Protein AF-A0A7V5A9H5-F1 (afdb_monomer)

Solvent-accessible surface area (backbone atoms only — not comparable to full-atom values): 4250 Å² total; per-residue (Å²): 135,53,45,69,59,49,51,65,69,52,47,75,37,80,40,44,49,73,58,52,36,67,72,70,71,53,56,71,66,60,51,51,54,27,53,50,54,38,40,77,73,69,45,62,58,43,79,54,97,69,21,39,21,26,40,80,89,54,75,60,47,84,76,52,51,65,68,71,73,73,115

Foldseek 3Di:
DALLVLLLVFAEDFDFPVVSCVVVVDDPVRSVVSLVVCVVLVAQKDDDPGGIGGYPPGDRSVVVVVSVVPD

Radius of gyration: 11.2 Å; Cα contacts (8 Å, |Δi|>4): 75; chains: 1; bounding box: 25×24×30 Å

Secondary structure (DSSP, 8-state):
--HHHHHHHPPBS-EEHHHHHHHHT--HHHHHHHHHHHHHTT--EEEETTEEEEPTTPPPHHHHGGGTS--

Sequence (71 aa):
MGPEEILLLLREGLEPWPEILRRLRISRSELLGALRALQEEGFPVVVEEGGAGLLPGSPAPQFLLPRLKGK

pLDDT: mean 85.6, std 12.56, range [45.22, 96.06]

Nearest PDB structures (foldseek):
  6ep3-assembly1_A  TM=6.297E-01  e=8.161E-02  Listeria monocytogenes EGD-e
  3fms-assembly1_A-2  TM=5.716E-01  e=1.746E-01  Thermotoga maritima MSB8
  6wfq-assembly1_D  TM=5.304E-01  e=2.644E-01  Escherichia coli
  7xp0-assembly1_A-2  TM=5.260E-01  e=4.290E-01  Pseudomonas aeruginosa PAO1
  4p9f-assembly1_A  TM=5.241E-01  e=7.992E-01  Escherichia coli UMEA 3718-1

Mean predicted aligned error: 4.94 Å

Structure (mmCIF, N/CA/C/O backbone):
data_AF-A0A7V5A9H5-F1
#
_entry.id   AF-A0A7V5A9H5-F1
#
loop_
_atom_site.group_PDB
_atom_site.id
_atom_site.type_symbol
_atom_site.label_atom_id
_atom_site.label_alt_id
_atom_site.label_comp_id
_atom_site.label_asym_id
_atom_site.label_entity_id
_atom_site.label_seq_id
_atom_site.pdbx_PDB_ins_code
_atom_site.Cartn_x
_atom_site.Cartn_y
_atom_site.Cartn_z
_atom_site.occupancy
_atom_site.B_iso_or_equiv
_atom_site.auth_seq_id
_atom_site.auth_comp_id
_atom_site.auth_asym_id
_atom_site.auth_atom_id
_atom_site.pdbx_PDB_model_num
ATOM 1 N N . MET A 1 1 ? 5.440 13.233 -1.708 1.00 81.00 1 MET A N 1
ATOM 2 C CA . MET A 1 1 ? 4.114 12.603 -1.552 1.00 81.00 1 MET A CA 1
ATOM 3 C C . MET A 1 1 ? 4.031 12.061 -0.135 1.00 81.00 1 MET A C 1
ATOM 5 O O . MET A 1 1 ? 4.974 11.398 0.283 1.00 81.00 1 MET A O 1
ATOM 9 N N . GLY A 1 2 ? 2.993 12.423 0.618 1.00 85.44 2 GLY A N 1
ATOM 10 C CA . GLY A 1 2 ? 2.828 11.995 2.015 1.00 85.44 2 GLY A CA 1
ATOM 11 C C . GLY A 1 2 ? 2.093 10.652 2.154 1.00 85.44 2 GLY A C 1
ATOM 12 O O . GLY A 1 2 ? 1.517 10.175 1.171 1.00 85.44 2 GLY A O 1
ATOM 13 N N . PRO A 1 3 ? 2.069 10.051 3.360 1.00 86.31 3 PRO A N 1
ATOM 14 C CA . PRO A 1 3 ? 1.296 8.841 3.642 1.00 86.31 3 PRO A CA 1
ATOM 15 C C . PRO A 1 3 ? -0.192 8.971 3.294 1.00 86.31 3 PRO A C 1
ATOM 17 O O . PRO A 1 3 ? -0.742 8.055 2.688 1.00 86.31 3 PRO A O 1
ATOM 20 N N . GLU A 1 4 ? -0.837 10.112 3.575 1.00 85.50 4 GLU A N 1
ATOM 21 C CA . GLU A 1 4 ? -2.259 10.305 3.241 1.00 85.50 4 GLU A CA 1
ATOM 22 C C . GLU A 1 4 ? -2.514 10.255 1.735 1.00 85.50 4 GLU A C 1
ATOM 24 O O . GLU A 1 4 ? -3.479 9.651 1.271 1.00 85.50 4 GLU A O 1
ATOM 29 N N . GLU A 1 5 ? -1.636 10.888 0.962 1.00 86.94 5 GLU A N 1
ATOM 30 C CA . GLU A 1 5 ? -1.744 10.944 -0.493 1.00 86.94 5 GLU A CA 1
ATOM 31 C C . GLU A 1 5 ? -1.524 9.554 -1.107 1.00 86.94 5 GLU A C 1
ATOM 33 O O . GLU A 1 5 ? -2.259 9.147 -2.005 1.00 86.94 5 GLU A O 1
ATOM 38 N N . ILE A 1 6 ? -0.584 8.776 -0.559 1.00 89.44 6 ILE A N 1
ATOM 39 C CA . ILE A 1 6 ? -0.377 7.373 -0.940 1.00 89.44 6 ILE A CA 1
ATOM 40 C C . ILE A 1 6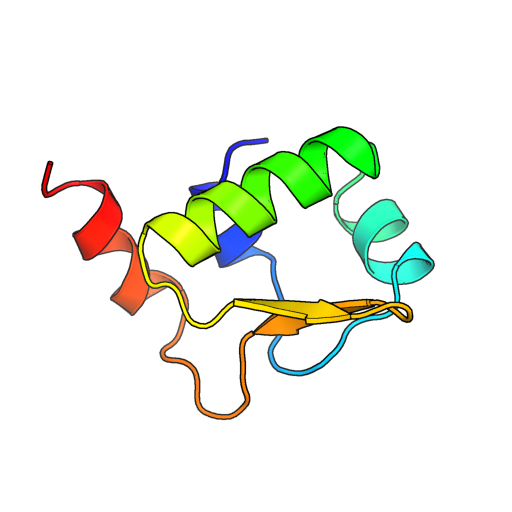 ? -1.595 6.521 -0.583 1.00 89.44 6 ILE A C 1
ATOM 42 O O . ILE A 1 6 ? -2.034 5.734 -1.419 1.00 89.44 6 ILE A O 1
ATOM 46 N N . LEU A 1 7 ? -2.189 6.706 0.598 1.00 87.12 7 LEU A N 1
ATOM 47 C CA . LEU A 1 7 ? -3.396 5.989 1.013 1.00 87.12 7 LEU A CA 1
ATOM 48 C C . LEU A 1 7 ? -4.573 6.234 0.059 1.00 87.12 7 LEU A C 1
ATOM 50 O O . LEU A 1 7 ? -5.278 5.293 -0.296 1.00 87.12 7 LEU A O 1
ATOM 54 N N . LEU A 1 8 ? -4.765 7.478 -0.388 1.00 86.56 8 LEU A N 1
ATOM 55 C CA . LEU A 1 8 ? -5.816 7.851 -1.343 1.00 86.56 8 LEU A CA 1
AT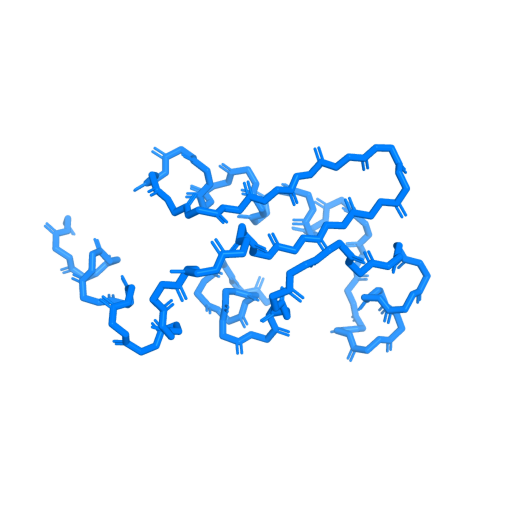OM 56 C C . LEU A 1 8 ? -5.607 7.257 -2.742 1.00 86.56 8 LEU A C 1
ATOM 58 O O . LEU A 1 8 ? -6.566 7.106 -3.497 1.00 86.56 8 LEU A O 1
ATOM 62 N N . LEU A 1 9 ? -4.360 6.950 -3.100 1.00 88.75 9 LEU A N 1
ATOM 63 C CA . LEU A 1 9 ? -3.982 6.454 -4.420 1.00 88.75 9 LEU A CA 1
ATOM 64 C C . LEU A 1 9 ? -3.730 4.941 -4.448 1.00 88.75 9 LEU A C 1
ATOM 66 O O . LEU A 1 9 ? -3.617 4.375 -5.540 1.00 88.75 9 LEU A O 1
ATOM 70 N N . LEU A 1 10 ? -3.610 4.281 -3.298 1.00 88.69 10 LEU A N 1
ATOM 71 C CA . LEU A 1 10 ? -3.488 2.829 -3.202 1.00 88.69 10 LEU A CA 1
ATOM 72 C C . LEU A 1 10 ? -4.789 2.152 -3.626 1.00 88.69 10 LEU A C 1
ATOM 74 O O . LEU A 1 10 ? -5.890 2.620 -3.343 1.00 88.69 10 LEU A O 1
ATOM 78 N N . ARG A 1 11 ? -4.641 1.030 -4.325 1.00 88.44 11 ARG A N 1
ATOM 79 C CA . ARG A 1 11 ? -5.762 0.196 -4.747 1.00 88.44 11 ARG A CA 1
ATOM 80 C C . ARG A 1 11 ? -5.985 -0.929 -3.747 1.00 88.44 11 ARG A C 1
ATOM 82 O O . ARG A 1 11 ? -5.076 -1.327 -3.023 1.00 88.44 11 ARG A O 1
ATOM 89 N N . GLU A 1 12 ? -7.215 -1.421 -3.718 1.00 89.81 12 GLU A N 1
ATOM 90 C CA . GLU A 1 12 ? -7.548 -2.661 -3.029 1.00 89.81 12 GLU A CA 1
ATOM 91 C C . GLU A 1 12 ? -6.886 -3.852 -3.730 1.00 89.81 12 GLU A C 1
ATOM 93 O O . GLU A 1 12 ? -6.852 -3.921 -4.961 1.00 89.81 12 GLU A O 1
ATOM 98 N N . GLY A 1 13 ? -6.369 -4.789 -2.935 1.00 89.62 13 GLY A N 1
ATOM 99 C CA . GLY A 1 13 ? -5.602 -5.925 -3.427 1.00 89.62 13 GLY A CA 1
ATOM 100 C C . GLY A 1 13 ? -4.150 -5.572 -3.744 1.00 89.62 13 GLY A C 1
ATOM 101 O O . GLY A 1 13 ? -3.740 -4.414 -3.725 1.00 89.62 13 GLY A O 1
ATOM 102 N N . LEU A 1 14 ? -3.347 -6.602 -4.003 1.00 92.88 14 LEU A N 1
ATOM 103 C CA . LEU A 1 14 ? -1.913 -6.451 -4.221 1.00 92.88 14 LEU A CA 1
ATOM 104 C C . LEU A 1 14 ? -1.630 -5.889 -5.623 1.00 92.88 14 LEU A C 1
ATOM 106 O O . LEU A 1 14 ? -1.810 -6.588 -6.620 1.00 92.88 14 LEU A O 1
ATOM 110 N N . GLU A 1 15 ? -1.153 -4.647 -5.703 1.00 94.25 15 GLU A N 1
ATOM 111 C CA . GLU A 1 15 ? -0.682 -4.038 -6.950 1.00 94.25 15 GLU A CA 1
ATOM 112 C C . GLU A 1 15 ? 0.836 -4.280 -7.102 1.00 94.25 15 GLU A C 1
ATOM 114 O O . GLU A 1 15 ? 1.593 -4.069 -6.148 1.00 94.25 15 GLU A O 1
ATOM 119 N N . PRO A 1 16 ? 1.326 -4.725 -8.274 1.00 96.06 16 PRO A N 1
ATOM 120 C CA . PRO A 1 16 ? 2.748 -4.990 -8.473 1.00 96.06 16 PRO A CA 1
ATOM 121 C C . PRO A 1 16 ? 3.617 -3.738 -8.322 1.00 96.06 16 PRO A C 1
ATOM 123 O O . PRO A 1 16 ? 3.266 -2.659 -8.807 1.00 96.06 16 PRO A O 1
ATOM 126 N N . TRP A 1 17 ? 4.819 -3.884 -7.753 1.00 95.25 17 TRP A N 1
ATOM 127 C CA . TRP A 1 17 ? 5.739 -2.752 -7.556 1.00 95.25 17 TRP A CA 1
ATOM 128 C C . TRP A 1 17 ? 5.979 -1.890 -8.807 1.00 95.25 17 TRP A C 1
ATOM 130 O O . TRP A 1 17 ? 5.898 -0.664 -8.689 1.00 95.25 17 TRP A O 1
ATOM 140 N N . PRO A 1 18 ? 6.246 -2.456 -10.005 1.00 95.56 18 PRO A N 1
ATOM 141 C CA . PRO A 1 18 ? 6.471 -1.641 -11.198 1.00 95.56 18 PRO A CA 1
ATOM 142 C C . PRO A 1 18 ? 5.261 -0.776 -11.573 1.00 95.56 18 PRO A C 1
ATOM 144 O O . PRO A 1 18 ? 5.431 0.337 -12.073 1.00 95.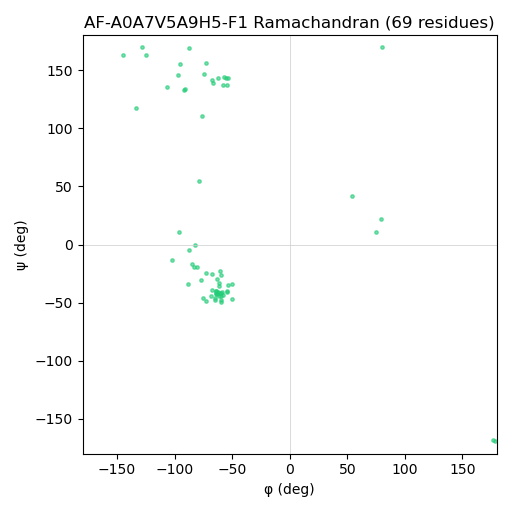56 18 PRO A O 1
ATOM 147 N N . GLU A 1 19 ? 4.044 -1.260 -11.321 1.00 95.31 19 GLU A N 1
ATOM 148 C CA . GLU A 1 19 ? 2.813 -0.538 -11.639 1.00 95.31 19 GLU A CA 1
ATOM 149 C C . GLU A 1 19 ? 2.596 0.635 -10.688 1.00 95.31 19 GLU A C 1
ATOM 151 O O . GLU A 1 19 ? 2.412 1.764 -11.157 1.00 95.31 19 GLU A O 1
ATOM 156 N N . ILE A 1 20 ? 2.725 0.397 -9.377 1.00 94.88 20 ILE A N 1
ATOM 157 C CA . ILE A 1 20 ? 2.583 1.443 -8.358 1.00 94.88 20 ILE A CA 1
ATOM 158 C C . ILE A 1 20 ? 3.619 2.543 -8.591 1.00 94.88 20 ILE A C 1
ATOM 160 O O . ILE A 1 20 ? 3.271 3.720 -8.656 1.00 94.88 20 ILE A O 1
ATOM 164 N N . LEU A 1 21 ? 4.893 2.181 -8.765 1.00 94.88 21 LEU A N 1
ATOM 165 C CA . LEU A 1 21 ? 5.977 3.157 -8.913 1.00 94.88 21 LEU A CA 1
ATOM 166 C C . LEU A 1 21 ? 5.817 3.996 -10.186 1.00 94.88 21 LEU A C 1
ATOM 168 O O . LEU A 1 21 ? 6.004 5.213 -10.152 1.00 94.88 21 LEU A O 1
ATOM 172 N N . ARG A 1 22 ? 5.400 3.378 -11.299 1.00 94.12 22 ARG A N 1
ATOM 173 C CA . ARG A 1 22 ? 5.119 4.091 -12.555 1.00 94.12 22 ARG A CA 1
ATOM 174 C C . ARG A 1 22 ? 3.949 5.063 -12.411 1.00 94.12 22 ARG A C 1
ATOM 176 O O . ARG A 1 22 ? 3.989 6.158 -12.974 1.00 94.12 22 ARG A O 1
ATOM 183 N N . ARG A 1 23 ? 2.902 4.657 -11.693 1.00 94.06 23 ARG A N 1
ATOM 184 C CA . ARG A 1 23 ? 1.672 5.433 -11.512 1.00 94.06 23 ARG A CA 1
ATOM 185 C C . ARG A 1 23 ? 1.862 6.591 -10.538 1.00 94.06 23 ARG A C 1
ATOM 187 O O . ARG A 1 23 ? 1.450 7.703 -10.849 1.00 94.06 23 ARG A O 1
ATOM 194 N N . LEU A 1 24 ? 2.498 6.332 -9.397 1.00 92.50 24 LEU A N 1
ATOM 195 C CA . LEU A 1 24 ? 2.726 7.320 -8.342 1.00 92.50 24 LEU A CA 1
ATOM 196 C C . LEU A 1 24 ? 3.926 8.232 -8.628 1.00 92.50 24 LEU A C 1
ATOM 198 O O . LEU A 1 24 ? 3.998 9.315 -8.059 1.00 92.50 24 LEU A O 1
ATOM 202 N N . ARG A 1 25 ? 4.839 7.832 -9.527 1.00 93.69 25 ARG A N 1
ATOM 20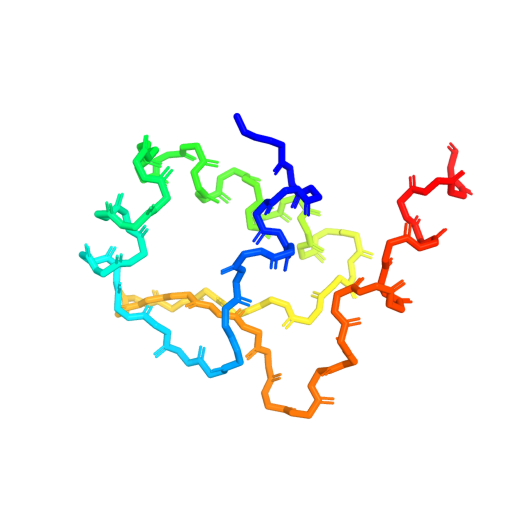3 C CA . ARG A 1 25 ? 6.052 8.587 -9.895 1.00 93.69 25 ARG A CA 1
ATOM 204 C C . ARG A 1 25 ? 6.919 8.960 -8.682 1.00 93.69 25 ARG A C 1
ATOM 206 O O . ARG A 1 25 ? 7.445 10.066 -8.608 1.00 93.69 25 ARG A O 1
ATOM 213 N N . ILE A 1 26 ? 7.076 8.020 -7.754 1.00 93.31 26 ILE A N 1
ATOM 214 C CA . ILE A 1 26 ? 7.909 8.151 -6.548 1.00 93.31 26 ILE A CA 1
ATOM 215 C C . ILE A 1 26 ? 8.930 7.018 -6.473 1.00 93.31 26 ILE A C 1
ATOM 217 O O . ILE A 1 26 ? 8.788 5.991 -7.144 1.00 93.31 26 ILE A O 1
ATOM 221 N N . SER A 1 27 ? 9.960 7.185 -5.645 1.00 94.06 27 SER 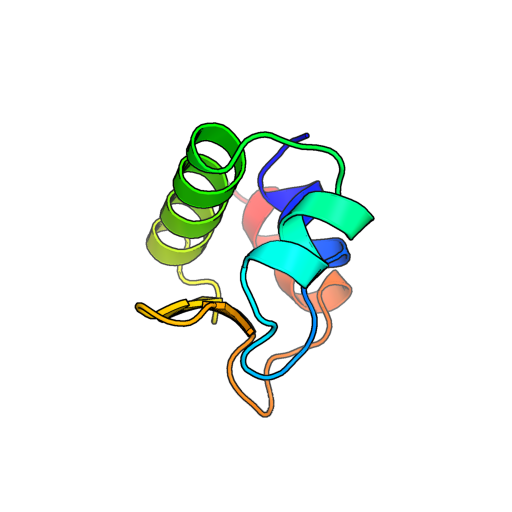A N 1
ATOM 222 C CA . SER A 1 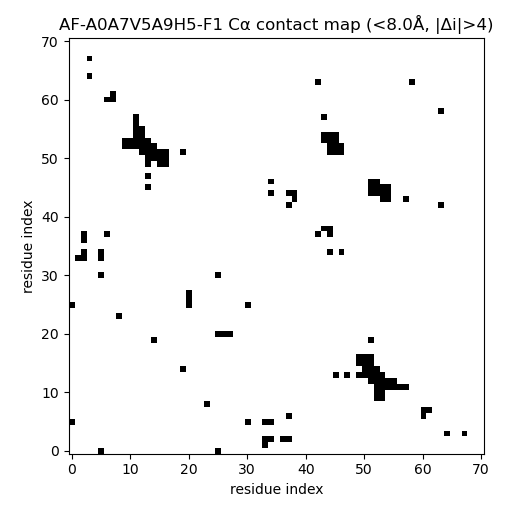27 ? 10.934 6.120 -5.418 1.00 94.06 27 SER A CA 1
ATOM 223 C C . SER A 1 27 ? 10.351 4.983 -4.571 1.00 94.06 27 SER A C 1
ATOM 225 O O . SER A 1 27 ? 9.438 5.169 -3.764 1.00 94.06 27 SER A O 1
ATOM 227 N N . ARG A 1 28 ? 10.930 3.783 -4.705 1.00 93.38 28 ARG A N 1
ATOM 228 C CA . ARG A 1 28 ? 10.544 2.628 -3.879 1.00 93.38 28 ARG A CA 1
ATOM 229 C C . ARG A 1 28 ? 10.786 2.873 -2.389 1.00 93.38 28 ARG A C 1
ATOM 231 O O . ARG A 1 28 ? 9.990 2.425 -1.577 1.00 93.38 28 ARG A O 1
ATOM 238 N N . SER A 1 29 ? 11.851 3.597 -2.042 1.00 94.19 29 SER A N 1
ATOM 239 C CA . SER A 1 29 ? 12.169 3.934 -0.650 1.00 94.19 29 SER A CA 1
ATOM 240 C C . SER A 1 29 ? 11.109 4.849 -0.031 1.00 94.19 29 SER A C 1
ATOM 242 O O . SER A 1 29 ? 10.596 4.552 1.045 1.00 94.19 29 SER A O 1
ATOM 244 N N . GLU A 1 30 ? 10.715 5.915 -0.738 1.00 94.44 30 GLU A N 1
ATOM 245 C CA . GLU A 1 30 ? 9.662 6.833 -0.275 1.00 94.44 30 GLU A CA 1
ATOM 246 C C . GLU A 1 30 ? 8.320 6.120 -0.114 1.00 94.44 30 GLU A C 1
ATOM 248 O O . GLU A 1 30 ? 7.655 6.280 0.909 1.00 94.44 30 GLU A O 1
ATOM 253 N N . LEU A 1 31 ? 7.945 5.289 -1.093 1.00 95.25 31 LEU A N 1
ATOM 254 C CA . LEU A 1 31 ? 6.723 4.494 -1.024 1.00 95.25 31 LEU A CA 1
ATOM 255 C C . LEU A 1 31 ? 6.736 3.560 0.192 1.00 95.25 31 LEU A C 1
ATOM 257 O O . LEU A 1 31 ? 5.771 3.534 0.948 1.00 95.25 31 LEU A O 1
ATOM 261 N N . LEU A 1 32 ? 7.827 2.823 0.416 1.00 95.12 32 LEU A N 1
ATOM 262 C CA . LEU A 1 32 ? 7.949 1.922 1.565 1.00 95.12 32 LEU A CA 1
ATOM 263 C C . LEU A 1 32 ? 7.883 2.671 2.900 1.00 95.12 32 LEU A C 1
ATOM 265 O O . LEU A 1 32 ? 7.219 2.199 3.821 1.00 95.12 32 LEU A O 1
ATOM 269 N N . GLY A 1 33 ? 8.526 3.837 3.003 1.00 94.75 33 GLY A N 1
ATOM 270 C CA . 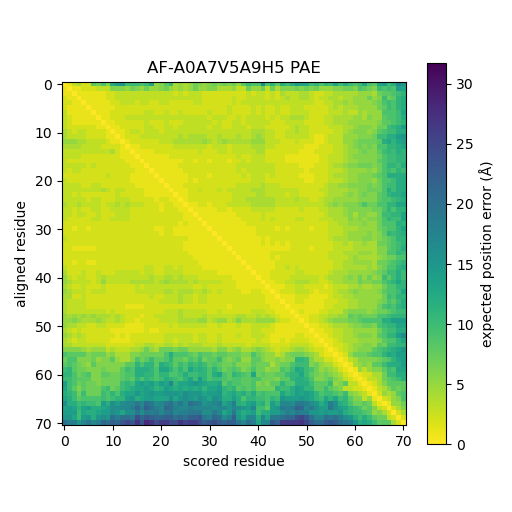GLY A 1 33 ? 8.457 4.677 4.200 1.00 94.75 33 GLY A CA 1
ATOM 271 C C . GLY A 1 33 ? 7.025 5.102 4.522 1.00 94.75 33 GLY A C 1
ATOM 272 O O . GLY A 1 33 ? 6.584 4.985 5.664 1.00 94.75 33 GLY A O 1
ATOM 273 N N . ALA A 1 34 ? 6.270 5.517 3.507 1.00 92.81 34 ALA A N 1
ATOM 274 C CA . ALA A 1 34 ? 4.873 5.895 3.670 1.00 92.81 34 ALA A CA 1
ATOM 275 C C . ALA A 1 34 ? 3.960 4.706 4.000 1.00 92.81 34 ALA A C 1
ATOM 277 O O . ALA A 1 34 ? 3.137 4.808 4.904 1.00 92.81 34 ALA A O 1
ATOM 278 N N . LEU A 1 35 ? 4.118 3.570 3.311 1.00 94.00 35 LEU A N 1
ATOM 279 C CA . LEU A 1 35 ? 3.351 2.349 3.590 1.00 94.00 35 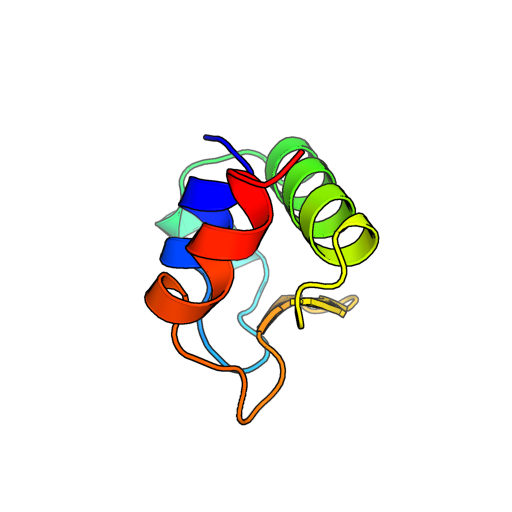LEU A CA 1
ATOM 280 C C . LEU A 1 35 ? 3.572 1.876 5.030 1.00 94.00 35 LEU A C 1
ATOM 282 O O . LEU A 1 35 ? 2.617 1.504 5.707 1.00 94.00 35 LEU A O 1
ATOM 286 N N . ARG A 1 36 ? 4.814 1.949 5.517 1.00 93.50 36 ARG A N 1
ATOM 287 C CA . ARG A 1 36 ? 5.150 1.613 6.900 1.00 93.50 36 ARG A CA 1
ATOM 288 C C . ARG A 1 36 ? 4.499 2.567 7.901 1.00 93.50 36 ARG A C 1
ATOM 290 O O . ARG A 1 36 ? 3.915 2.091 8.867 1.00 93.50 36 ARG A O 1
ATOM 297 N N . ALA A 1 37 ? 4.553 3.878 7.659 1.00 91.44 37 ALA A N 1
ATOM 298 C CA . ALA A 1 37 ? 3.874 4.855 8.513 1.00 91.44 37 ALA A CA 1
ATOM 299 C C . ALA A 1 37 ? 2.363 4.568 8.592 1.00 91.44 37 ALA A C 1
ATOM 301 O O . ALA A 1 37 ? 1.789 4.530 9.677 1.00 91.44 37 ALA A O 1
ATOM 302 N N . LEU A 1 38 ? 1.734 4.246 7.456 1.00 90.06 38 LEU A N 1
ATOM 303 C CA . LEU A 1 38 ? 0.321 3.868 7.417 1.00 90.06 38 LEU A CA 1
ATOM 304 C C . LEU A 1 38 ? 0.029 2.594 8.231 1.00 90.06 38 LEU A C 1
ATOM 306 O O . LEU A 1 38 ? -0.967 2.539 8.951 1.00 90.06 38 LEU A O 1
ATOM 310 N N . GLN A 1 39 ? 0.887 1.575 8.150 1.00 90.06 39 GLN A N 1
ATOM 311 C CA . GLN A 1 39 ? 0.745 0.362 8.963 1.00 90.06 39 GLN A CA 1
ATOM 312 C C . GLN A 1 39 ? 0.884 0.652 10.464 1.00 90.06 39 GLN A C 1
ATOM 314 O O . GLN A 1 39 ? 0.097 0.138 11.257 1.00 90.06 39 GLN A O 1
ATOM 319 N N . GLU A 1 40 ? 1.841 1.497 10.858 1.00 89.75 40 GLU A N 1
ATOM 320 C CA . GLU A 1 40 ? 2.045 1.921 12.253 1.00 89.75 40 GLU A CA 1
ATOM 321 C C . GLU A 1 40 ? 0.841 2.708 12.802 1.00 89.75 40 GLU A C 1
ATOM 323 O O . GLU A 1 40 ? 0.519 2.622 13.988 1.00 89.75 40 GLU A O 1
ATOM 328 N N . GLU A 1 41 ? 0.117 3.414 11.935 1.00 85.94 41 GLU A N 1
ATOM 329 C CA . GLU A 1 41 ? -1.143 4.094 12.255 1.00 85.94 41 GLU A CA 1
ATOM 330 C C . GLU A 1 41 ? -2.378 3.173 12.226 1.00 85.94 41 GLU A C 1
ATOM 332 O O . GLU A 1 41 ? -3.496 3.601 12.528 1.00 85.94 41 GLU A O 1
ATOM 337 N N . GLY A 1 42 ? -2.194 1.887 11.914 1.00 85.94 42 GLY A N 1
ATOM 338 C CA . GLY A 1 42 ? -3.258 0.885 11.902 1.00 85.94 42 GLY A CA 1
ATOM 339 C C . GLY A 1 42 ? -4.136 0.928 10.652 1.00 85.94 42 GLY A C 1
ATOM 340 O O . GLY A 1 42 ? -5.282 0.465 10.688 1.00 85.94 42 GLY A O 1
ATOM 341 N N . PHE A 1 43 ? -3.637 1.491 9.549 1.00 88.44 43 PHE A N 1
ATOM 342 C CA . PHE A 1 43 ? -4.307 1.385 8.258 1.00 88.44 43 PHE A CA 1
ATOM 343 C C . PHE A 1 43 ? -4.130 -0.017 7.662 1.00 88.44 43 PHE A C 1
ATOM 345 O O . PHE A 1 43 ? -3.082 -0.640 7.839 1.00 88.44 43 PHE A O 1
ATOM 352 N N . PRO A 1 44 ? -5.138 -0.522 6.928 1.00 90.00 44 PRO A N 1
ATOM 353 C CA . PRO A 1 44 ? -5.156 -1.883 6.398 1.00 90.00 44 PRO A CA 1
ATOM 354 C C . PRO A 1 44 ? -4.288 -2.021 5.134 1.00 90.00 44 PRO A C 1
ATOM 356 O O . PRO A 1 44 ? -4.759 -2.437 4.080 1.00 90.00 44 PRO A O 1
ATOM 359 N N . VAL A 1 45 ? -3.019 -1.631 5.222 1.00 92.38 45 VAL A N 1
ATOM 360 C CA . VAL A 1 45 ? -2.051 -1.671 4.122 1.00 92.38 45 VAL A CA 1
ATOM 361 C C . VAL A 1 45 ? -1.302 -3.003 4.129 1.00 92.38 45 VAL A C 1
ATOM 363 O O . VAL A 1 45 ? -0.804 -3.452 5.163 1.00 92.38 45 VAL A O 1
ATOM 366 N N . VAL A 1 46 ? -1.179 -3.604 2.950 1.00 92.44 46 VAL A N 1
ATOM 367 C CA . VAL A 1 46 ? -0.416 -4.828 2.695 1.00 92.44 46 VAL A CA 1
ATOM 368 C C . VAL A 1 46 ? 0.858 -4.476 1.944 1.00 92.44 46 VAL A C 1
ATOM 370 O O . VAL A 1 46 ? 0.827 -3.705 0.983 1.00 92.44 46 VAL A O 1
ATOM 373 N N . VAL A 1 47 ? 1.970 -5.069 2.371 1.00 94.12 47 VAL A N 1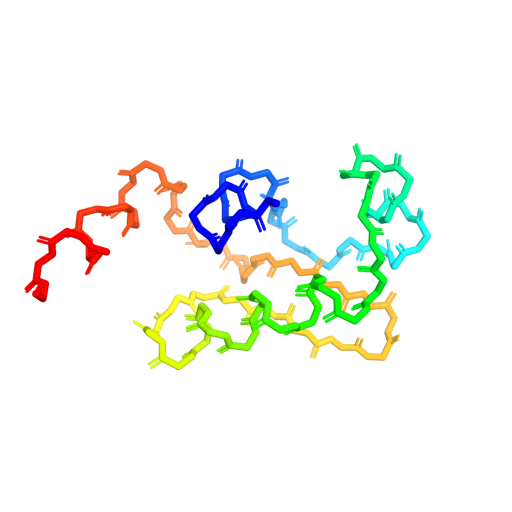
ATOM 374 C CA . VAL A 1 47 ? 3.279 -4.956 1.727 1.00 94.12 47 VAL A CA 1
ATOM 375 C C . VAL A 1 47 ? 3.860 -6.357 1.623 1.00 94.12 47 VAL A C 1
ATOM 377 O O . VAL A 1 47 ? 4.117 -6.987 2.641 1.00 94.12 47 VAL A O 1
ATOM 380 N N . GLU A 1 48 ? 4.074 -6.822 0.399 1.00 94.75 48 GLU A N 1
ATOM 381 C CA . GLU A 1 48 ? 4.603 -8.151 0.093 1.00 94.75 48 GLU A CA 1
ATOM 382 C C . GLU A 1 48 ? 5.799 -8.035 -0.857 1.00 94.75 48 GLU A C 1
ATOM 384 O O . GLU A 1 48 ? 6.064 -6.987 -1.456 1.00 94.75 48 GLU A O 1
ATOM 389 N N . GLU A 1 49 ? 6.518 -9.138 -1.061 1.00 92.81 49 GLU A N 1
ATOM 390 C CA . GLU A 1 49 ? 7.656 -9.175 -1.986 1.00 92.81 49 GLU A CA 1
ATOM 391 C C . GLU A 1 49 ? 7.269 -8.694 -3.398 1.00 92.81 49 GLU A C 1
ATOM 393 O O . GLU A 1 49 ? 8.002 -7.916 -4.018 1.00 92.81 49 GLU A O 1
ATOM 398 N N . GLY A 1 50 ? 6.078 -9.082 -3.871 1.00 93.81 50 GLY A N 1
ATOM 399 C CA . GLY A 1 50 ? 5.576 -8.766 -5.209 1.00 93.81 50 GLY A CA 1
ATOM 400 C C . GLY A 1 50 ? 4.916 -7.391 -5.370 1.00 93.81 50 GLY A C 1
ATOM 401 O O . GLY A 1 50 ? 4.824 -6.904 -6.500 1.00 93.81 50 GLY A O 1
ATOM 402 N N . GLY A 1 51 ? 4.477 -6.741 -4.288 1.00 95.75 51 GLY A N 1
ATOM 403 C CA . GLY A 1 51 ? 3.695 -5.511 -4.406 1.00 95.75 51 GLY A CA 1
ATOM 404 C C . GLY A 1 51 ? 3.196 -4.915 -3.094 1.00 95.75 51 GLY A C 1
ATOM 405 O O . GLY A 1 51 ? 3.583 -5.335 -2.005 1.00 95.75 51 GLY A O 1
ATOM 406 N N . ALA A 1 52 ? 2.294 -3.945 -3.212 1.00 95.62 52 ALA A N 1
ATOM 407 C CA . ALA A 1 52 ? 1.592 -3.355 -2.079 1.00 95.62 52 ALA A CA 1
ATOM 408 C C . ALA A 1 52 ? 0.156 -2.974 -2.441 1.00 95.62 52 ALA A C 1
ATOM 410 O O . ALA A 1 52 ? -0.205 -2.881 -3.612 1.00 95.62 52 ALA A O 1
ATOM 411 N N . GLY A 1 53 ? -0.670 -2.751 -1.429 1.00 93.62 53 GLY A N 1
ATOM 412 C CA . GLY A 1 53 ? -2.072 -2.418 -1.630 1.00 93.62 53 GLY A CA 1
ATOM 413 C C . GLY A 1 53 ? -2.831 -2.247 -0.330 1.00 93.62 53 GLY A C 1
ATOM 414 O O . GLY A 1 53 ? -2.243 -2.204 0.749 1.00 93.62 53 GLY A O 1
ATOM 415 N N . LEU A 1 54 ? -4.150 -2.174 -0.437 1.00 91.56 54 LEU A N 1
ATOM 416 C CA . LEU A 1 54 ? -5.060 -2.241 0.702 1.00 91.56 54 LEU A CA 1
ATOM 417 C C . LEU A 1 54 ? -5.592 -3.667 0.850 1.00 91.56 54 LEU A C 1
ATOM 419 O O . LEU A 1 54 ? -5.822 -4.355 -0.148 1.00 91.56 54 LEU A O 1
ATOM 423 N N . LEU A 1 55 ? -5.817 -4.112 2.087 1.00 89.12 55 LEU A N 1
ATOM 424 C CA . LEU A 1 55 ? -6.486 -5.385 2.348 1.00 89.12 55 LEU A CA 1
ATOM 425 C C . LEU A 1 55 ? -7.856 -5.407 1.648 1.00 89.12 55 LEU A C 1
ATOM 427 O O . LEU A 1 55 ? -8.543 -4.380 1.632 1.00 89.12 55 LEU A O 1
ATOM 431 N N . PRO A 1 56 ? -8.295 -6.557 1.117 1.00 83.31 56 PRO A N 1
ATOM 432 C CA . PRO A 1 56 ? -9.649 -6.692 0.602 1.00 83.31 56 PRO A CA 1
ATOM 433 C C . PRO A 1 56 ? -10.702 -6.311 1.651 1.00 83.31 56 PRO A C 1
ATOM 435 O O . PRO A 1 56 ? -10.576 -6.664 2.825 1.00 83.31 56 PRO A O 1
ATOM 438 N N . GLY A 1 57 ? -11.734 -5.578 1.240 1.00 80.50 57 GLY A N 1
ATOM 439 C CA . GLY A 1 57 ? -12.767 -5.041 2.126 1.00 80.50 57 GLY A CA 1
ATOM 440 C C . GLY A 1 57 ? -12.319 -3.844 2.970 1.00 80.50 57 GLY A C 1
ATOM 441 O O . GLY A 1 57 ? -13.044 -3.446 3.885 1.00 80.50 57 GLY A O 1
ATOM 442 N N . SER A 1 58 ? -11.146 -3.262 2.692 1.00 81.19 58 SER A N 1
ATOM 443 C CA . SER A 1 58 ? -10.710 -2.033 3.359 1.00 81.19 58 SER A CA 1
ATOM 444 C C . SER A 1 58 ? -11.718 -0.902 3.134 1.00 81.19 58 SER A C 1
ATOM 446 O O . SER A 1 58 ? -12.185 -0.713 2.008 1.00 81.19 58 SER A O 1
ATOM 448 N N . PRO A 1 59 ? -12.043 -0.106 4.170 1.00 70.25 59 PRO A N 1
ATOM 449 C CA . PRO A 1 59 ? -12.883 1.070 3.995 1.00 70.25 59 PRO A CA 1
ATOM 450 C C . PRO A 1 59 ? -12.254 2.009 2.967 1.00 70.25 59 PRO A C 1
ATOM 452 O O . PRO A 1 59 ? -11.030 2.155 2.937 1.00 70.25 59 PRO A O 1
ATOM 455 N N . ALA A 1 60 ? -13.081 2.681 2.160 1.00 66.62 60 ALA A N 1
ATOM 456 C CA . ALA A 1 60 ? -12.568 3.643 1.192 1.00 66.62 60 ALA A CA 1
ATOM 457 C C . ALA A 1 60 ? -11.667 4.685 1.893 1.00 66.62 60 ALA A C 1
ATOM 459 O O . ALA A 1 60 ? -11.991 5.100 3.014 1.00 66.62 60 ALA A O 1
ATOM 460 N N . PRO A 1 61 ? -10.573 5.146 1.258 1.00 66.88 61 PRO A N 1
ATOM 461 C CA . PRO A 1 61 ? -9.589 6.029 1.884 1.00 66.88 61 PRO A CA 1
ATOM 462 C C . PRO A 1 61 ? -10.188 7.259 2.580 1.00 66.88 61 PRO A C 1
ATOM 464 O O . PRO A 1 61 ? -9.723 7.644 3.650 1.00 66.88 61 PRO A O 1
ATOM 467 N N . GLN A 1 62 ? -11.286 7.829 2.065 1.00 67.56 62 GLN A N 1
ATOM 468 C CA . GLN A 1 62 ? -11.972 8.956 2.713 1.00 67.56 62 GLN A CA 1
ATOM 469 C C . GLN A 1 62 ? -12.491 8.671 4.137 1.00 67.56 62 GLN A C 1
ATOM 471 O O . GLN A 1 62 ? -12.601 9.599 4.935 1.00 67.56 62 GLN A O 1
ATOM 476 N N . PHE A 1 63 ? -12.782 7.412 4.479 1.00 62.94 63 PHE A N 1
ATOM 477 C CA . PHE A 1 63 ? -13.190 6.993 5.828 1.00 62.94 63 PHE A CA 1
ATOM 478 C C . PHE A 1 63 ? -11.996 6.734 6.751 1.00 62.94 63 PHE A C 1
ATOM 480 O O . PHE A 1 63 ? -12.153 6.677 7.968 1.00 62.94 63 PHE A O 1
ATOM 487 N N . LEU A 1 64 ? -10.807 6.579 6.171 1.00 63.09 64 LEU A N 1
ATOM 488 C CA . LEU A 1 64 ? -9.552 6.337 6.869 1.00 63.09 64 LEU A CA 1
ATOM 489 C C . LEU A 1 64 ? -8.871 7.665 7.264 1.00 63.09 64 LEU A C 1
ATOM 491 O O . LEU A 1 64 ? -8.322 7.774 8.359 1.00 63.09 64 LEU A O 1
ATOM 495 N N . LEU A 1 65 ? -9.015 8.716 6.448 1.00 66.25 65 LEU A N 1
ATOM 496 C CA . LEU A 1 65 ? -8.444 10.054 6.685 1.00 66.25 65 LEU A CA 1
ATOM 497 C C . LEU A 1 65 ? -8.775 10.726 8.041 1.00 66.25 65 LEU A C 1
ATOM 499 O O . LEU A 1 65 ? -7.900 11.417 8.564 1.00 66.25 65 LEU A O 1
ATOM 503 N N . PRO A 1 66 ? -9.961 10.569 8.668 1.00 61.59 66 PRO A N 1
ATOM 504 C CA . PRO A 1 66 ? -10.232 11.172 9.978 1.00 61.59 66 PRO A CA 1
ATOM 505 C C . PRO A 1 66 ? -9.282 10.697 11.088 1.00 61.59 66 PRO A C 1
ATOM 507 O O . PRO A 1 66 ? -9.090 11.417 12.064 1.00 61.59 66 PRO A O 1
ATOM 510 N N . ARG A 1 67 ? -8.658 9.517 10.937 1.00 58.53 67 ARG A N 1
ATOM 511 C CA . ARG A 1 67 ? -7.673 8.990 11.896 1.00 58.53 67 ARG A CA 1
ATOM 512 C C . ARG A 1 67 ? -6.328 9.720 11.850 1.00 58.53 67 ARG A C 1
ATOM 514 O O . ARG A 1 67 ? -5.655 9.767 12.870 1.00 58.53 67 ARG A O 1
ATOM 521 N N . LEU A 1 68 ? -5.991 10.344 10.721 1.00 57.38 68 LEU A N 1
ATOM 522 C CA . LEU A 1 68 ? -4.751 11.112 10.542 1.00 57.38 68 LEU A CA 1
ATOM 523 C C . LEU A 1 68 ? -4.807 12.492 11.212 1.00 57.38 68 LEU A C 1
ATOM 525 O O . LEU A 1 68 ? -3.797 12.993 11.688 1.00 57.38 68 LEU A O 1
ATOM 529 N N . LYS A 1 69 ? -5.996 13.105 11.301 1.00 54.22 69 LYS A N 1
ATOM 530 C CA . LYS A 1 69 ? -6.184 14.439 11.910 1.00 54.22 69 LYS A CA 1
ATOM 531 C C . LYS A 1 69 ? -6.415 14.423 13.427 1.00 54.22 69 LYS A C 1
ATOM 533 O O . LYS A 1 69 ? -6.564 15.485 14.020 1.00 54.22 69 LYS A O 1
ATOM 538 N N . GLY A 1 70 ? -6.522 13.240 14.033 1.00 52.34 70 GLY A N 1
ATOM 539 C CA . GLY A 1 70 ? -6.919 13.058 15.434 1.00 52.34 70 GLY A CA 1
ATOM 540 C C . GLY A 1 70 ? -5.773 12.906 16.438 1.00 52.34 70 GLY A C 1
ATOM 541 O O . GLY A 1 70 ? -6.048 12.522 17.574 1.00 52.34 70 GLY A O 1
ATOM 542 N N . LYS A 1 71 ? -4.521 13.157 16.040 1.00 45.22 71 LYS A N 1
ATOM 543 C CA . LYS A 1 71 ? -3.365 13.224 16.945 1.00 45.22 71 LYS A CA 1
ATOM 544 C C . LYS A 1 71 ? -2.855 14.650 17.074 1.00 45.22 71 LYS A C 1
ATOM 546 O O . LYS A 1 71 ? -2.728 15.316 16.025 1.00 45.22 71 LYS A O 1
#